Protein AF-W1WFI0-F1 (afdb_monomer_lite)

pLDDT: mean 90.28, std 7.0, range [59.38, 96.25]

Foldseek 3Di:
DLQVVLVVLLVVVLVVLQAALQLSCVVCVVVVGDHDPCSVVRPNLVSLQVNCCVPQNQADDCVVQNLVNSLVSRVVRPHDPVSSVVNSVVNYD

Radius of gyration: 14.48 Å; chains: 1; bounding box: 37×22×36 Å

Structure (mmCIF, N/CA/C/O backbone):
data_AF-W1WFI0-F1
#
_entry.id   AF-W1WFI0-F1
#
loop_
_atom_site.group_PDB
_atom_site.id
_atom_site.type_symbol
_atom_site.label_atom_id
_atom_site.label_alt_id
_atom_site.label_comp_id
_atom_site.label_asym_id
_atom_site.label_entity_id
_atom_site.label_seq_id
_atom_site.pdbx_PDB_ins_code
_atom_site.Cartn_x
_atom_site.Cartn_y
_atom_site.Cartn_z
_atom_site.occupancy
_atom_site.B_iso_or_equiv
_atom_site.auth_seq_id
_atom_site.auth_comp_id
_atom_site.auth_asym_id
_atom_site.auth_atom_id
_atom_site.pdbx_PDB_model_num
ATOM 1 N N . ASN A 1 1 ? -19.751 10.958 17.123 1.00 65.44 1 ASN A N 1
ATOM 2 C CA . ASN A 1 1 ? -19.609 9.517 16.834 1.00 65.44 1 ASN A CA 1
ATOM 3 C C . ASN A 1 1 ? -18.345 9.295 16.049 1.00 65.44 1 ASN A C 1
ATOM 5 O O . ASN A 1 1 ? -18.347 9.441 14.830 1.00 65.44 1 ASN A O 1
ATOM 9 N N . ASP A 1 2 ? -17.286 8.980 16.781 1.00 77.81 2 ASP A N 1
ATOM 10 C CA . ASP A 1 2 ? -15.942 8.780 16.242 1.00 77.81 2 ASP A CA 1
ATOM 11 C C . ASP A 1 2 ? -15.859 7.486 15.426 1.00 77.81 2 ASP A C 1
ATOM 13 O O . ASP A 1 2 ? -15.105 7.426 14.466 1.00 77.81 2 ASP A O 1
ATOM 17 N N . GLU A 1 3 ? -16.720 6.503 15.709 1.00 85.88 3 GLU A N 1
ATOM 18 C CA . GLU A 1 3 ? -16.842 5.264 14.929 1.00 85.88 3 GLU A CA 1
ATOM 19 C C . GLU A 1 3 ? -17.248 5.533 13.476 1.00 85.88 3 GLU A C 1
ATOM 21 O O . GLU A 1 3 ? -16.522 5.163 12.556 1.00 85.88 3 GLU A O 1
ATOM 26 N N . ARG A 1 4 ? -18.330 6.297 13.262 1.00 89.88 4 ARG A N 1
ATOM 27 C CA . ARG A 1 4 ? -18.784 6.668 11.911 1.00 89.88 4 ARG A CA 1
ATOM 28 C C . ARG A 1 4 ? -17.710 7.440 11.142 1.00 89.88 4 ARG A C 1
ATOM 30 O O . ARG A 1 4 ? -17.575 7.287 9.931 1.00 89.88 4 ARG A O 1
ATOM 37 N N . LEU A 1 5 ? -16.955 8.294 11.837 1.00 92.44 5 LEU A N 1
ATOM 38 C CA . LEU A 1 5 ? -15.844 9.028 11.236 1.00 92.44 5 LEU A CA 1
ATOM 39 C C . LEU A 1 5 ? -14.696 8.079 10.859 1.00 92.44 5 LEU A C 1
ATOM 41 O O . LEU A 1 5 ? -14.162 8.190 9.756 1.00 92.44 5 LEU A O 1
ATOM 45 N N . SER A 1 6 ? -14.347 7.129 11.729 1.00 93.12 6 SER A N 1
ATOM 46 C CA . SER A 1 6 ? -13.332 6.109 11.459 1.00 93.12 6 SER A CA 1
ATOM 47 C C . SER A 1 6 ? -13.676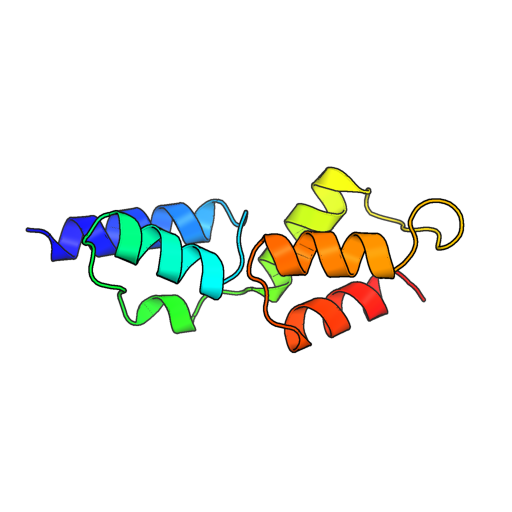 5.272 10.225 1.00 93.12 6 SER A C 1
ATOM 49 O O . SER A 1 6 ? -12.832 5.110 9.344 1.00 93.12 6 SER A O 1
ATOM 51 N N . GLU A 1 7 ? -14.917 4.799 10.109 1.00 94.00 7 GLU A N 1
ATOM 52 C CA . GLU A 1 7 ? -15.397 4.041 8.945 1.00 94.00 7 GLU A CA 1
ATOM 53 C C . GLU A 1 7 ? -15.336 4.875 7.661 1.00 94.00 7 GLU A C 1
ATOM 55 O O . GLU A 1 7 ? -14.849 4.413 6.628 1.00 94.00 7 GLU A O 1
ATOM 60 N N . GLN A 1 8 ? -15.781 6.134 7.713 1.00 93.94 8 GLN A N 1
ATOM 61 C CA . GLN A 1 8 ? -15.748 7.034 6.558 1.00 93.94 8 GLN A CA 1
ATOM 62 C C . GLN A 1 8 ? -14.320 7.315 6.084 1.00 93.94 8 GLN A C 1
ATOM 64 O O . GLN A 1 8 ? -14.044 7.264 4.883 1.00 93.94 8 GLN A O 1
ATOM 69 N N . VAL A 1 9 ? -13.402 7.594 7.011 1.00 94.44 9 VAL A N 1
ATOM 70 C CA . VAL A 1 9 ? -12.000 7.881 6.684 1.00 94.44 9 VAL A CA 1
ATOM 71 C C . VAL A 1 9 ? -11.293 6.626 6.181 1.00 94.44 9 VAL A C 1
ATOM 73 O O . VAL A 1 9 ? -10.553 6.714 5.199 1.00 94.44 9 VAL A O 1
ATOM 76 N N . LEU A 1 10 ? -11.534 5.464 6.794 1.00 94.56 10 LEU A N 1
ATOM 77 C CA . LEU A 1 10 ? -10.997 4.193 6.315 1.00 94.56 10 LEU A CA 1
ATOM 78 C C . LEU A 1 10 ? -11.457 3.927 4.876 1.00 94.56 10 LEU A C 1
ATOM 80 O O . LEU A 1 10 ? -10.621 3.737 3.992 1.00 94.56 10 LEU A O 1
ATOM 84 N N . ASN A 1 11 ? -12.767 3.995 4.630 1.00 94.31 11 ASN A N 1
ATOM 85 C CA . ASN A 1 11 ? -13.353 3.773 3.312 1.00 94.31 11 ASN A CA 1
ATOM 86 C C . ASN A 1 11 ? -12.814 4.748 2.266 1.00 94.31 11 ASN A C 1
ATOM 88 O O . ASN A 1 11 ? -12.528 4.357 1.135 1.00 94.31 11 ASN A O 1
ATOM 92 N N . TYR A 1 12 ? -12.634 6.016 2.635 1.00 95.00 12 TYR A N 1
ATOM 93 C CA . TYR A 1 12 ? -12.015 7.008 1.765 1.00 95.00 12 TYR A CA 1
ATOM 94 C C . TYR A 1 12 ? -10.573 6.619 1.398 1.00 95.00 12 TYR A C 1
ATOM 96 O O . TYR A 1 12 ? -10.231 6.572 0.216 1.00 95.00 12 TYR A O 1
ATOM 104 N N . LEU A 1 13 ? -9.742 6.266 2.384 1.00 93.88 13 LEU A N 1
ATOM 105 C CA . LEU A 1 13 ? -8.344 5.879 2.160 1.00 93.88 13 LEU A CA 1
ATOM 106 C C . LEU A 1 13 ? -8.218 4.595 1.326 1.00 93.88 13 LEU A C 1
ATOM 108 O O . LEU A 1 13 ? -7.342 4.518 0.462 1.00 93.88 13 LEU A O 1
ATOM 112 N N . MET A 1 14 ? -9.100 3.619 1.554 1.00 94.19 14 MET A N 1
ATOM 113 C CA . MET A 1 14 ? -9.178 2.387 0.764 1.00 94.19 14 MET A CA 1
ATOM 114 C C . MET A 1 14 ? -9.603 2.679 -0.680 1.00 94.19 14 MET A C 1
ATOM 116 O O . MET A 1 14 ? -8.969 2.194 -1.613 1.00 94.19 14 MET A O 1
ATOM 120 N N . LYS A 1 15 ? -10.615 3.532 -0.896 1.00 93.69 15 LYS A N 1
ATOM 121 C CA . LYS A 1 15 ? -11.081 3.924 -2.242 1.00 93.69 15 LYS A CA 1
ATOM 122 C C . LYS A 1 15 ? -10.049 4.723 -3.032 1.00 93.69 15 LYS A C 1
ATOM 124 O O . LYS A 1 15 ? -9.967 4.581 -4.253 1.00 93.69 15 LYS A O 1
ATOM 129 N N . GLU A 1 16 ? -9.248 5.552 -2.364 1.00 93.19 16 GLU A N 1
ATOM 130 C CA . GLU A 1 16 ? -8.154 6.266 -3.023 1.00 93.19 16 GLU A CA 1
ATOM 131 C C . GLU A 1 16 ? -7.094 5.310 -3.593 1.00 93.19 16 GLU A C 1
ATOM 133 O O . GLU A 1 16 ? -6.439 5.668 -4.573 1.00 93.19 16 GLU A O 1
ATOM 138 N N . GLN A 1 17 ? -6.924 4.118 -3.000 1.00 92.44 17 GLN A N 1
ATOM 139 C CA . GLN A 1 17 ? -5.960 3.090 -3.416 1.00 92.44 17 GLN A CA 1
ATOM 140 C C . GLN A 1 17 ? -4.526 3.623 -3.585 1.00 92.44 17 GLN A C 1
ATOM 142 O O . GLN A 1 17 ? -3.783 3.215 -4.473 1.00 92.44 17 GLN A O 1
ATOM 147 N N . LYS A 1 18 ? -4.128 4.588 -2.747 1.00 93.31 18 LYS A N 1
ATOM 148 C CA . LYS A 1 18 ? -2.809 5.250 -2.816 1.00 93.31 18 LYS A CA 1
ATOM 149 C C . LYS A 1 18 ? -1.745 4.597 -1.938 1.00 93.31 18 LYS A C 1
ATOM 151 O O . LYS A 1 18 ? -0.558 4.891 -2.104 1.00 93.31 18 LYS A O 1
ATOM 156 N N . TYR A 1 19 ? -2.173 3.792 -0.974 1.00 95.75 19 TYR A N 1
ATOM 157 C CA . TYR A 1 19 ? -1.372 3.335 0.154 1.00 95.75 19 TYR A CA 1
ATOM 158 C C . TYR A 1 19 ? -1.630 1.856 0.423 1.00 95.75 19 TYR A C 1
ATOM 160 O O . TYR A 1 19 ? -2.731 1.372 0.170 1.00 95.75 19 TYR A O 1
ATOM 168 N N . GLY A 1 20 ? -0.639 1.165 0.979 1.00 95.44 20 GLY A N 1
ATOM 169 C CA . GLY A 1 20 ? -0.857 -0.159 1.548 1.00 95.44 20 GLY A CA 1
ATOM 170 C C . GLY A 1 20 ? -1.531 -0.080 2.918 1.00 95.44 20 GLY A C 1
ATOM 171 O O . GLY A 1 20 ? -1.582 0.980 3.558 1.00 95.44 20 GLY A O 1
ATOM 172 N N . ALA A 1 21 ? -2.034 -1.216 3.385 1.00 94.62 21 ALA A N 1
ATOM 173 C CA . ALA A 1 21 ? -2.783 -1.361 4.623 1.00 94.62 21 ALA A CA 1
ATOM 174 C C . ALA A 1 21 ? -1.999 -0.834 5.828 1.00 94.62 21 ALA A C 1
ATOM 176 O O . ALA A 1 21 ? -2.581 -0.200 6.709 1.00 94.62 21 ALA A O 1
ATOM 177 N N . TYR A 1 22 ? -0.674 -1.021 5.864 1.00 95.50 22 TYR A N 1
ATOM 178 C CA . TYR A 1 22 ? 0.153 -0.494 6.950 1.00 95.50 22 TYR A CA 1
ATOM 179 C C . TYR A 1 22 ? 0.067 1.035 7.035 1.00 95.50 22 TYR A C 1
ATOM 181 O O . TYR A 1 22 ? -0.191 1.590 8.103 1.00 95.50 22 TYR A O 1
ATOM 189 N N . MET A 1 23 ? 0.235 1.730 5.910 1.00 95.94 23 MET A N 1
ATOM 190 C CA . MET A 1 23 ? 0.202 3.193 5.882 1.00 95.94 23 MET A CA 1
ATOM 191 C C . MET A 1 23 ? -1.212 3.734 6.121 1.00 95.94 23 MET A C 1
ATOM 193 O O . MET A 1 23 ? -1.360 4.766 6.774 1.00 95.94 23 MET A O 1
ATOM 197 N N . ILE A 1 24 ? -2.255 3.030 5.663 1.00 95.38 24 ILE A N 1
ATOM 198 C CA . ILE A 1 24 ? -3.650 3.361 5.991 1.00 95.38 24 ILE A CA 1
ATOM 199 C C . ILE A 1 24 ? -3.860 3.289 7.510 1.00 95.38 24 ILE A C 1
ATOM 201 O O . ILE A 1 24 ? -4.311 4.266 8.108 1.00 95.38 24 ILE A O 1
ATOM 205 N N . LYS A 1 25 ? -3.431 2.198 8.161 1.00 95.31 25 LYS A N 1
ATOM 206 C CA . LYS A 1 25 ? -3.495 2.036 9.625 1.00 95.31 25 LYS A CA 1
ATOM 207 C C . LYS A 1 25 ? -2.747 3.150 10.361 1.00 95.31 25 LYS A C 1
ATOM 209 O O . LYS A 1 25 ? -3.277 3.712 11.315 1.00 95.31 25 LYS A O 1
ATOM 214 N N . GLN A 1 26 ? -1.545 3.514 9.912 1.00 95.69 26 GLN A N 1
ATOM 215 C CA . GLN A 1 26 ? -0.781 4.615 10.516 1.00 95.69 26 GLN A CA 1
ATOM 216 C C . GLN A 1 26 ? -1.489 5.964 1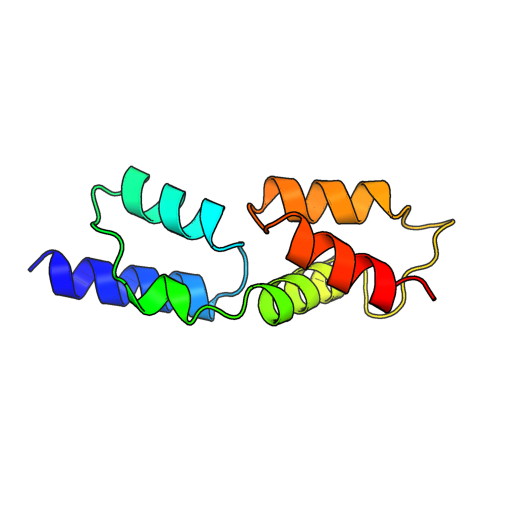0.358 1.00 95.69 26 GLN A C 1
ATOM 218 O O . GLN A 1 26 ? -1.581 6.740 11.305 1.00 95.69 26 GLN A O 1
ATOM 223 N N . LYS A 1 27 ? -2.061 6.231 9.182 1.00 94.62 27 LYS A N 1
ATOM 224 C CA . LYS A 1 27 ? -2.835 7.446 8.912 1.00 94.62 27 LYS A CA 1
ATOM 225 C C . LYS A 1 27 ? -4.106 7.551 9.757 1.00 94.62 27 LYS A C 1
ATOM 227 O O . LYS A 1 27 ? -4.507 8.666 10.077 1.00 94.62 27 LYS A O 1
ATOM 232 N N . MET A 1 28 ? -4.741 6.435 10.105 1.00 95.06 28 MET A N 1
ATOM 233 C CA . MET A 1 28 ? -5.859 6.412 11.056 1.00 95.06 28 MET A CA 1
ATOM 234 C C . MET A 1 28 ? -5.375 6.765 12.467 1.00 95.06 28 MET A C 1
ATOM 236 O O . MET A 1 28 ? -5.880 7.707 13.074 1.00 95.06 28 MET A O 1
ATOM 240 N N . LYS A 1 29 ? -4.312 6.096 12.934 1.00 94.25 29 LYS A N 1
ATOM 241 C CA . LYS A 1 29 ? -3.719 6.324 14.263 1.00 94.25 29 LYS A CA 1
ATOM 242 C C . LYS A 1 29 ? -3.268 7.768 14.481 1.00 94.25 29 LYS A C 1
ATOM 244 O O . LYS A 1 29 ? -3.559 8.340 15.523 1.00 94.25 29 LYS A O 1
ATOM 249 N N . LEU A 1 30 ? -2.618 8.383 13.490 1.00 94.44 30 LEU A N 1
ATOM 250 C CA . LEU A 1 30 ? -2.185 9.788 13.557 1.00 94.44 30 LEU A CA 1
ATOM 251 C C . LEU A 1 30 ? -3.346 10.782 13.701 1.00 94.44 30 LEU A C 1
ATOM 253 O O . LEU A 1 30 ? -3.130 11.910 14.127 1.00 94.44 30 LEU A O 1
ATOM 257 N N . ARG A 1 31 ? -4.568 10.379 13.339 1.00 93.00 31 ARG A N 1
ATOM 258 C CA . ARG A 1 31 ? -5.785 11.187 13.488 1.00 93.00 31 ARG A CA 1
ATOM 259 C C . ARG A 1 31 ? -6.549 10.883 14.776 1.00 93.00 31 ARG A C 1
ATOM 261 O O . ARG A 1 31 ? -7.637 11.414 14.953 1.00 93.00 31 ARG A O 1
ATOM 268 N N . GLY A 1 32 ? -6.020 10.013 15.637 1.00 93.19 32 GLY A N 1
ATOM 269 C CA . GLY A 1 32 ? -6.729 9.537 16.826 1.00 93.19 32 GLY A CA 1
ATOM 270 C C . GLY A 1 32 ? -7.929 8.642 16.505 1.00 93.19 32 GLY A C 1
ATOM 271 O O . GLY A 1 32 ? -8.773 8.438 17.369 1.00 93.19 32 GLY A O 1
ATOM 272 N N . LEU A 1 33 ? -8.020 8.113 15.279 1.00 93.44 33 LEU A N 1
ATOM 273 C CA . LEU A 1 33 ? -9.127 7.263 14.851 1.00 93.44 33 LEU A CA 1
ATOM 274 C C . LEU A 1 33 ? -8.811 5.793 15.127 1.00 93.44 33 LEU A C 1
ATOM 276 O O . LEU A 1 33 ? -7.710 5.304 14.841 1.00 93.44 33 LEU A O 1
ATOM 280 N N . THR A 1 34 ? -9.804 5.073 15.637 1.00 92.25 34 THR A N 1
ATOM 281 C CA . THR A 1 34 ? -9.792 3.611 15.693 1.00 92.25 34 THR A CA 1
ATOM 282 C C . THR A 1 34 ? -9.722 3.039 14.281 1.00 92.25 34 THR A C 1
ATOM 284 O O . THR A 1 34 ? -10.235 3.628 13.337 1.00 92.25 34 THR A O 1
ATOM 287 N N . VAL A 1 35 ? -9.048 1.901 14.110 1.00 92.75 35 VAL A N 1
ATOM 288 C CA . VAL A 1 35 ? -8.964 1.213 12.815 1.00 92.75 35 VAL A CA 1
ATOM 289 C C . VAL A 1 35 ? -10.095 0.184 12.753 1.00 92.75 35 VAL A C 1
ATOM 291 O O . VAL A 1 35 ? -10.025 -0.789 13.506 1.00 92.75 35 VAL A O 1
ATOM 294 N N . PRO A 1 36 ? -11.104 0.361 11.881 1.00 92.12 36 PRO A N 1
ATOM 295 C CA . PRO A 1 36 ? -12.150 -0.640 11.698 1.00 92.12 36 PRO A CA 1
ATOM 296 C C . PRO A 1 36 ? -11.592 -1.973 11.162 1.00 92.12 36 PRO A C 1
ATOM 298 O O . PRO A 1 36 ? -10.579 -1.970 10.452 1.00 92.12 36 PRO A O 1
ATOM 301 N N . PRO A 1 37 ? -12.248 -3.112 11.452 1.00 89.44 37 PRO A N 1
ATOM 302 C CA . PRO A 1 37 ? -11.812 -4.435 10.995 1.00 89.44 37 PRO A CA 1
ATOM 303 C C . PRO A 1 37 ? -11.889 -4.618 9.469 1.00 89.44 37 PRO A C 1
ATOM 305 O O . PRO A 1 37 ? -11.130 -5.427 8.933 1.00 89.44 37 PRO A O 1
ATOM 308 N N . GLU A 1 38 ? -12.713 -3.821 8.776 1.00 91.25 38 GLU A N 1
ATOM 309 C CA . GLU A 1 38 ? -12.881 -3.793 7.308 1.00 91.25 38 GLU A CA 1
ATOM 310 C C . GLU A 1 38 ? -11.568 -3.579 6.535 1.00 91.25 38 GLU A C 1
ATOM 312 O O . GLU A 1 38 ? -11.463 -3.921 5.361 1.00 91.25 38 GLU A O 1
ATOM 317 N N . ILE A 1 39 ? -10.517 -3.057 7.182 1.00 91.56 39 ILE A N 1
ATOM 318 C CA . ILE A 1 39 ? -9.179 -2.964 6.574 1.00 91.56 39 ILE A CA 1
ATOM 319 C C . ILE A 1 39 ? -8.636 -4.333 6.129 1.00 91.56 39 ILE A C 1
ATOM 321 O O . ILE A 1 39 ? -7.713 -4.390 5.320 1.00 91.56 39 ILE A O 1
ATOM 325 N N . SER A 1 40 ? -9.167 -5.426 6.678 1.00 89.69 40 SER A N 1
ATOM 326 C CA . SER A 1 40 ? -8.778 -6.796 6.330 1.00 89.69 40 SER A CA 1
ATOM 327 C C . SER A 1 40 ? -9.252 -7.197 4.932 1.00 89.69 40 SER A C 1
ATOM 329 O O . SER A 1 40 ? -8.580 -7.989 4.282 1.00 89.69 40 SER A O 1
ATOM 331 N N . ASP A 1 41 ? -10.340 -6.595 4.444 1.00 90.69 41 ASP A N 1
ATOM 332 C CA . ASP A 1 41 ? -10.886 -6.809 3.096 1.00 90.69 41 ASP A CA 1
ATOM 333 C C . ASP A 1 41 ? -10.202 -5.922 2.040 1.00 90.69 41 ASP A C 1
ATOM 335 O O . ASP A 1 41 ? -10.580 -5.903 0.867 1.00 90.69 41 ASP A O 1
ATOM 339 N N . TYR A 1 42 ? -9.198 -5.135 2.444 1.00 93.31 42 TYR A N 1
ATOM 340 C CA . TYR A 1 42 ? -8.504 -4.237 1.538 1.00 93.31 42 TYR A CA 1
ATOM 341 C C . TYR A 1 42 ? -7.614 -4.999 0.557 1.00 93.31 42 TYR A C 1
ATOM 343 O O . TYR A 1 42 ? -6.603 -5.596 0.927 1.00 93.31 42 TYR A O 1
ATOM 351 N N . ASP A 1 43 ? -7.947 -4.875 -0.723 1.00 92.50 43 ASP A N 1
ATOM 352 C CA . ASP A 1 43 ? -7.140 -5.397 -1.818 1.00 92.50 43 ASP A CA 1
ATOM 353 C C . ASP A 1 43 ? -5.875 -4.541 -2.033 1.00 92.50 43 ASP A C 1
ATOM 355 O O . ASP A 1 43 ? -5.823 -3.615 -2.855 1.00 92.50 43 ASP A O 1
ATOM 359 N N . GLU A 1 44 ? -4.838 -4.847 -1.245 1.00 91.75 44 GLU A N 1
ATOM 360 C CA . GLU A 1 44 ? -3.520 -4.219 -1.358 1.00 91.75 44 GLU A CA 1
ATOM 361 C C . GLU A 1 44 ? -2.884 -4.448 -2.731 1.00 91.75 44 GLU A C 1
ATOM 363 O O . GLU A 1 44 ? -2.167 -3.572 -3.216 1.00 91.75 44 GLU A O 1
ATOM 368 N N . VAL A 1 45 ? -3.132 -5.605 -3.350 1.00 93.38 45 VAL A N 1
ATOM 369 C CA . VAL A 1 45 ? -2.535 -5.999 -4.630 1.00 93.38 45 VAL A CA 1
ATOM 370 C C . VAL A 1 45 ? -3.045 -5.080 -5.731 1.00 93.38 45 VAL A C 1
ATOM 372 O O . VAL A 1 45 ? -2.254 -4.392 -6.379 1.00 93.38 45 VAL A O 1
ATOM 375 N N . LYS A 1 46 ? -4.366 -4.946 -5.869 1.00 93.44 46 LYS A N 1
ATOM 376 C CA . LYS A 1 46 ? -4.989 -4.032 -6.835 1.00 93.44 46 LYS A CA 1
ATOM 377 C C . LYS A 1 46 ? -4.546 -2.584 -6.637 1.00 93.44 46 LYS A C 1
ATOM 379 O O . LYS A 1 46 ? -4.307 -1.863 -7.608 1.00 93.44 46 LYS A O 1
ATOM 384 N N . ALA A 1 47 ? -4.426 -2.140 -5.387 1.00 94.88 47 ALA A N 1
ATOM 385 C CA . ALA A 1 47 ? -3.938 -0.798 -5.091 1.00 94.88 47 ALA A CA 1
ATOM 386 C C . ALA A 1 47 ? -2.465 -0.608 -5.490 1.00 94.88 47 ALA A C 1
ATOM 388 O O . ALA A 1 47 ? -2.113 0.439 -6.038 1.00 94.88 47 ALA A O 1
ATOM 389 N N . ALA A 1 48 ? -1.617 -1.615 -5.264 1.00 94.69 48 ALA A N 1
ATOM 390 C CA . ALA A 1 48 ? -0.213 -1.598 -5.656 1.00 94.69 48 ALA A CA 1
ATOM 391 C C . ALA A 1 48 ? -0.050 -1.510 -7.183 1.00 94.69 48 ALA A C 1
ATOM 393 O O . ALA A 1 48 ? 0.679 -0.631 -7.649 1.00 94.69 48 ALA A O 1
ATOM 394 N N . TYR A 1 49 ? -0.794 -2.305 -7.962 1.00 93.12 49 TYR A N 1
ATOM 395 C CA . TYR A 1 49 ? -0.816 -2.191 -9.429 1.00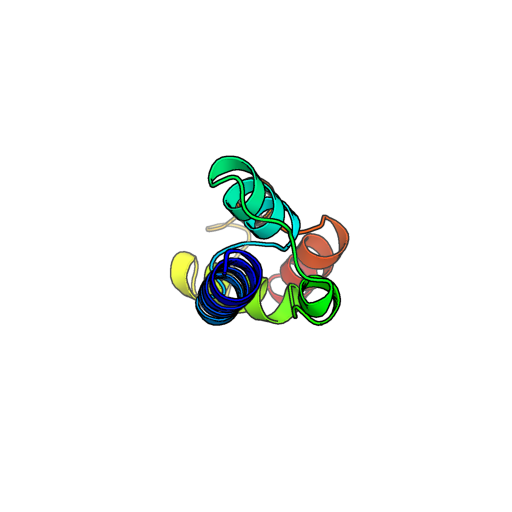 93.12 49 TYR A CA 1
ATOM 396 C C . TYR A 1 49 ? -1.161 -0.775 -9.884 1.00 93.12 49 TYR A C 1
ATOM 398 O O . TYR A 1 49 ? -0.420 -0.165 -10.651 1.00 93.12 49 TYR A O 1
ATOM 406 N N . ARG A 1 50 ? -2.237 -0.200 -9.338 1.00 93.06 50 ARG A N 1
ATOM 407 C CA . ARG A 1 50 ? -2.710 1.135 -9.722 1.00 93.06 50 ARG A CA 1
ATOM 408 C C . ARG A 1 50 ? -1.668 2.229 -9.489 1.00 93.06 50 ARG A C 1
ATOM 410 O O . ARG A 1 50 ? -1.542 3.145 -10.301 1.00 93.06 50 ARG A O 1
ATOM 417 N N . VAL A 1 51 ? -0.935 2.185 -8.373 1.00 94.69 51 VAL A N 1
ATOM 418 C CA . VAL A 1 51 ? 0.089 3.206 -8.083 1.00 94.69 51 VAL A CA 1
ATOM 419 C C . VAL A 1 51 ? 1.369 3.007 -8.885 1.00 94.69 51 VAL A C 1
ATOM 421 O O . VAL A 1 51 ? 2.043 4.001 -9.164 1.00 94.69 51 VAL A O 1
ATOM 424 N N . VAL A 1 52 ? 1.708 1.763 -9.235 1.00 92.69 52 VAL A N 1
ATOM 425 C CA . VAL A 1 52 ? 2.851 1.451 -10.100 1.00 92.69 52 VAL A CA 1
ATOM 426 C C . VAL A 1 52 ? 2.549 1.901 -11.517 1.00 92.69 52 VAL A C 1
ATOM 428 O O . VAL A 1 52 ? 3.284 2.739 -12.032 1.00 92.69 52 VAL A O 1
ATOM 431 N N . GLU A 1 53 ? 1.420 1.474 -12.080 1.00 91.12 53 GLU A N 1
ATOM 432 C CA . GLU A 1 53 ? 0.997 1.848 -13.429 1.00 91.12 53 GLU A CA 1
ATOM 433 C C . GLU A 1 53 ? 0.907 3.369 -13.585 1.00 91.12 53 GLU A C 1
ATOM 435 O O . GLU A 1 53 ? 1.465 3.950 -14.512 1.00 91.12 53 GLU A O 1
ATOM 440 N N . LYS A 1 54 ? 0.299 4.058 -12.612 1.00 91.88 54 LYS A N 1
ATOM 441 C CA . LYS A 1 54 ? 0.177 5.520 -12.647 1.00 91.88 54 LYS A CA 1
ATOM 442 C C . LYS A 1 54 ? 1.524 6.255 -12.626 1.00 91.88 54 LYS A C 1
ATOM 444 O O . LYS A 1 54 ? 1.593 7.385 -13.105 1.00 91.88 54 LYS A O 1
ATOM 449 N N . LYS A 1 55 ? 2.563 5.690 -12.001 1.00 90.88 55 LYS A N 1
ATOM 450 C CA . LYS A 1 55 ? 3.866 6.363 -11.859 1.00 90.88 55 LYS A CA 1
ATOM 451 C C . LYS A 1 55 ? 4.873 5.949 -12.924 1.00 90.88 55 LYS A C 1
ATOM 453 O O . LYS A 1 55 ? 5.646 6.793 -13.368 1.00 90.88 55 LYS A O 1
ATOM 458 N N . PHE A 1 56 ? 4.918 4.664 -13.238 1.00 88.69 56 PHE A N 1
ATOM 459 C CA . PHE A 1 56 ? 5.955 4.058 -14.061 1.00 88.69 56 PHE A CA 1
ATOM 460 C C . PHE A 1 56 ? 5.424 3.572 -15.418 1.00 88.69 56 PHE A C 1
ATOM 462 O O . PHE A 1 56 ? 6.228 3.297 -16.300 1.00 88.69 56 PHE A O 1
ATOM 469 N N . GLY A 1 57 ? 4.101 3.536 -15.611 1.00 84.12 57 GLY A N 1
ATOM 470 C CA . GLY A 1 57 ? 3.450 3.003 -16.809 1.00 84.12 57 GLY A CA 1
ATOM 471 C C . GLY A 1 57 ? 3.106 1.516 -16.687 1.00 84.12 57 GLY A C 1
ATOM 472 O O . GLY A 1 57 ? 3.442 0.870 -15.696 1.00 84.12 57 GLY A O 1
ATOM 473 N N . SER A 1 58 ? 2.410 0.983 -17.694 1.00 76.88 58 SER A N 1
ATOM 474 C CA . SER A 1 58 ? 1.934 -0.410 -17.708 1.00 76.88 58 SER A CA 1
ATOM 475 C C . SER A 1 58 ? 3.012 -1.434 -18.087 1.00 76.88 58 SER A C 1
ATOM 477 O O . SER A 1 58 ? 2.843 -2.609 -17.794 1.00 76.88 58 SER A O 1
ATOM 479 N N . ILE A 1 59 ? 4.113 -1.013 -18.721 1.00 74.81 59 ILE A N 1
ATOM 480 C CA . ILE A 1 59 ? 5.215 -1.897 -19.133 1.00 74.81 59 ILE A CA 1
ATOM 481 C C . ILE A 1 59 ? 6.503 -1.367 -18.516 1.00 74.81 59 ILE A C 1
ATOM 483 O O . ILE A 1 59 ? 6.920 -0.244 -18.816 1.00 74.81 59 ILE A O 1
ATOM 487 N N . LEU A 1 60 ? 7.128 -2.162 -17.649 1.00 78.00 60 LEU A N 1
ATOM 488 C CA . LEU A 1 60 ? 8.368 -1.789 -16.979 1.00 78.00 60 LEU A CA 1
ATOM 489 C C . LEU A 1 60 ? 9.543 -2.501 -17.637 1.00 78.00 60 LEU A C 1
ATOM 491 O O . LEU A 1 60 ? 9.563 -3.716 -17.760 1.00 78.00 60 LEU A O 1
ATOM 495 N N . ASN A 1 61 ? 10.542 -1.726 -18.046 1.00 75.31 61 ASN A N 1
ATOM 496 C CA . ASN A 1 61 ? 11.822 -2.258 -18.495 1.00 75.31 61 ASN A CA 1
ATOM 497 C C . ASN A 1 61 ? 12.833 -2.123 -17.351 1.00 75.31 61 ASN A C 1
ATOM 499 O O . ASN A 1 61 ? 12.954 -1.036 -16.778 1.00 75.31 61 ASN A O 1
ATOM 503 N N . GLU A 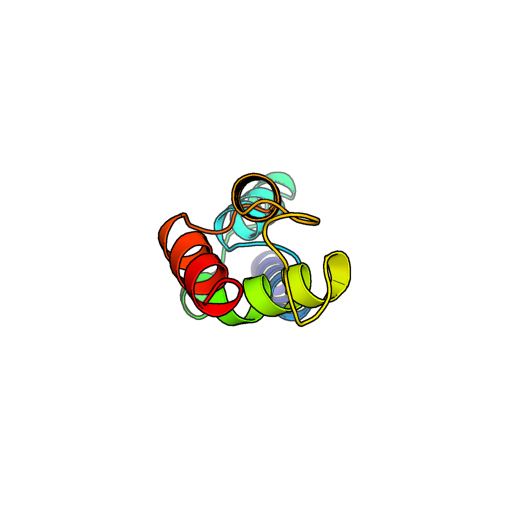1 62 ? 13.553 -3.197 -17.026 1.00 76.81 62 GLU A N 1
ATOM 504 C CA . GLU A 1 62 ? 14.554 -3.224 -15.953 1.00 76.81 62 GLU A CA 1
ATOM 505 C C . GLU A 1 62 ? 15.674 -2.190 -16.152 1.00 76.81 62 GLU A C 1
ATOM 507 O O . GLU A 1 62 ? 16.149 -1.609 -15.173 1.00 76.81 62 GLU A O 1
ATOM 512 N N . ASP A 1 63 ? 15.999 -1.863 -17.406 1.00 74.94 63 ASP A N 1
ATOM 513 C CA . ASP A 1 63 ? 17.023 -0.879 -17.771 1.00 74.94 63 ASP A CA 1
ATOM 514 C C . ASP A 1 63 ? 16.608 0.561 -17.401 1.00 74.94 63 ASP A C 1
ATOM 516 O O . ASP A 1 63 ? 17.390 1.358 -16.881 1.00 74.94 63 ASP A O 1
ATOM 520 N N . CYS A 1 64 ? 15.330 0.900 -17.597 1.00 75.62 64 CYS A N 1
ATOM 521 C CA . CYS A 1 64 ? 14.794 2.235 -17.297 1.00 75.62 64 CYS A CA 1
ATOM 522 C C . CYS A 1 64 ? 14.269 2.346 -15.857 1.00 75.62 64 CYS A C 1
ATOM 524 O O . CYS A 1 64 ? 14.485 3.344 -15.154 1.00 75.62 64 CYS A O 1
ATOM 526 N N . THR A 1 65 ? 13.589 1.301 -15.393 1.00 84.00 65 THR A N 1
ATOM 527 C CA . THR A 1 65 ? 12.978 1.222 -14.070 1.00 84.00 65 THR A CA 1
ATOM 528 C C . THR A 1 65 ? 13.439 -0.066 -13.398 1.00 84.00 65 THR A C 1
ATOM 530 O O . THR A 1 65 ? 12.778 -1.086 -13.530 1.00 84.00 65 THR A O 1
ATOM 533 N N . PRO A 1 66 ? 14.536 -0.043 -12.625 1.00 86.88 66 PRO A N 1
ATOM 534 C CA . PRO A 1 66 ? 14.989 -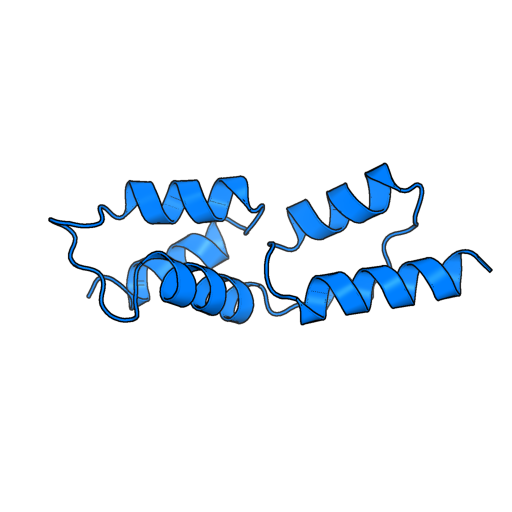1.215 -11.884 1.00 86.88 66 PRO A CA 1
ATOM 535 C C . PRO A 1 66 ? 13.947 -1.690 -10.866 1.00 86.88 66 PRO A C 1
ATOM 537 O O . PRO A 1 66 ? 13.345 -0.857 -10.173 1.00 86.88 66 PRO A O 1
ATOM 540 N N . ARG A 1 67 ? 13.819 -3.012 -10.673 1.00 88.00 67 ARG A N 1
ATOM 541 C CA . ARG A 1 67 ? 12.907 -3.628 -9.682 1.00 88.00 67 ARG A CA 1
ATOM 542 C C . ARG A 1 67 ? 13.035 -3.001 -8.290 1.00 88.00 67 ARG A C 1
ATOM 544 O O . ARG A 1 67 ? 12.040 -2.753 -7.615 1.00 88.00 67 ARG A O 1
ATOM 551 N N . VAL A 1 68 ? 14.258 -2.652 -7.877 1.00 90.12 68 VAL A N 1
ATOM 552 C CA . VAL A 1 68 ? 14.548 -2.001 -6.584 1.00 90.12 68 VAL A CA 1
ATOM 553 C C . VAL A 1 68 ? 13.837 -0.648 -6.435 1.00 90.12 68 VAL A C 1
ATOM 555 O O . VAL A 1 68 ? 13.397 -0.304 -5.335 1.00 90.12 68 VAL A O 1
ATOM 558 N N . LYS A 1 69 ? 13.676 0.128 -7.518 1.00 90.94 69 LYS A N 1
ATOM 559 C CA . LYS A 1 69 ? 12.952 1.410 -7.471 1.00 90.94 69 LYS A CA 1
ATOM 560 C C . LYS A 1 69 ? 11.462 1.191 -7.219 1.00 90.94 69 LYS A C 1
ATOM 562 O O . LYS A 1 69 ? 10.893 1.899 -6.387 1.00 90.94 69 LYS A O 1
ATOM 567 N N . VAL A 1 70 ? 10.846 0.217 -7.892 1.00 91.44 70 VAL A N 1
ATOM 568 C CA . VAL A 1 70 ? 9.430 -0.143 -7.691 1.00 91.44 70 VAL A CA 1
ATOM 569 C C . VAL A 1 70 ? 9.220 -0.715 -6.293 1.00 91.44 70 VAL A C 1
ATOM 571 O O . VAL A 1 70 ? 8.321 -0.278 -5.573 1.00 91.44 70 VAL A O 1
ATOM 574 N N . PHE A 1 71 ? 10.123 -1.594 -5.860 1.00 93.81 71 PHE A N 1
ATOM 575 C CA . PHE A 1 71 ? 10.112 -2.176 -4.524 1.00 93.81 71 PHE A CA 1
ATOM 576 C C . PHE A 1 71 ? 10.139 -1.094 -3.439 1.00 93.81 71 PHE A C 1
ATOM 578 O O . PHE A 1 71 ? 9.255 -1.040 -2.585 1.00 93.81 71 PHE A O 1
ATOM 585 N N . ASN A 1 72 ? 11.112 -0.180 -3.493 1.00 94.62 72 ASN A N 1
ATOM 586 C CA . ASN A 1 72 ? 11.221 0.907 -2.519 1.00 94.62 72 ASN A CA 1
ATOM 587 C C . ASN A 1 72 ? 10.028 1.866 -2.597 1.00 94.62 72 ASN A C 1
ATOM 589 O O . ASN A 1 72 ? 9.530 2.322 -1.568 1.00 94.62 72 ASN A O 1
ATOM 593 N N . PHE A 1 73 ? 9.525 2.146 -3.801 1.00 94.88 73 PHE A N 1
ATOM 594 C CA . PHE A 1 73 ? 8.350 2.988 -3.997 1.00 94.88 73 PHE A CA 1
ATOM 595 C C . PHE A 1 73 ? 7.100 2.441 -3.297 1.00 94.88 73 PHE A C 1
ATOM 597 O O . PHE A 1 73 ? 6.378 3.207 -2.648 1.00 94.88 73 PHE A O 1
ATOM 604 N N . LEU A 1 74 ? 6.856 1.134 -3.407 1.00 95.25 74 LEU A N 1
ATOM 605 C CA . LEU A 1 74 ? 5.745 0.469 -2.735 1.00 95.25 74 LEU A CA 1
ATOM 606 C C . LEU A 1 74 ? 6.009 0.312 -1.230 1.00 95.25 74 LEU A C 1
ATOM 608 O O . LEU A 1 74 ? 5.134 0.610 -0.415 1.00 95.25 74 LEU A O 1
ATOM 612 N N . LYS A 1 75 ? 7.236 -0.035 -0.830 1.00 95.06 75 LYS A N 1
ATOM 613 C CA . LYS A 1 75 ? 7.633 -0.130 0.584 1.00 95.06 75 LYS A CA 1
ATOM 614 C C . LYS A 1 75 ? 7.366 1.175 1.335 1.00 95.06 75 LYS A C 1
ATOM 616 O O . LYS A 1 75 ? 6.734 1.162 2.388 1.00 95.06 75 LYS A O 1
ATOM 621 N N . TYR A 1 76 ? 7.765 2.319 0.777 1.00 95.38 76 TYR A N 1
ATOM 622 C CA . TYR A 1 76 ? 7.522 3.628 1.397 1.00 95.38 76 TYR A CA 1
ATOM 623 C C . TYR A 1 76 ? 6.047 4.058 1.384 1.00 95.38 76 TYR A C 1
ATOM 625 O O . TYR A 1 76 ? 5.669 4.973 2.113 1.00 95.38 76 TYR A O 1
ATOM 633 N N . ARG A 1 77 ? 5.190 3.387 0.608 1.00 94.88 77 ARG A N 1
ATOM 634 C CA . ARG A 1 77 ? 3.726 3.536 0.665 1.00 94.88 77 ARG A CA 1
ATOM 635 C C . ARG A 1 77 ? 3.047 2.567 1.633 1.00 94.88 77 ARG A C 1
ATOM 637 O O . ARG A 1 77 ? 1.826 2.633 1.772 1.00 94.88 77 ARG A O 1
ATOM 644 N N . GLY A 1 78 ? 3.812 1.721 2.319 1.00 95.25 78 GLY A N 1
ATOM 645 C CA . GLY A 1 78 ? 3.317 0.794 3.332 1.00 95.25 78 GLY A CA 1
ATOM 646 C C . GLY A 1 78 ? 2.587 -0.422 2.771 1.00 95.25 78 GLY A C 1
ATOM 647 O O . GLY A 1 78 ? 1.698 -0.929 3.448 1.00 95.25 78 GLY A O 1
ATOM 648 N N . PHE A 1 79 ? 2.921 -0.856 1.554 1.00 96.25 79 PHE A N 1
ATOM 649 C CA . PHE A 1 79 ? 2.491 -2.160 1.042 1.00 96.25 79 PHE A CA 1
ATOM 650 C C . PHE A 1 79 ? 3.303 -3.285 1.691 1.00 96.25 79 PHE A C 1
ATOM 652 O O . PHE A 1 79 ? 4.484 -3.103 2.003 1.00 96.25 79 PHE A O 1
ATOM 659 N N . SER A 1 80 ? 2.674 -4.443 1.896 1.00 94.88 80 SER A N 1
ATOM 660 C CA . SER A 1 80 ? 3.356 -5.629 2.418 1.00 94.88 80 SER A CA 1
ATOM 661 C C . SER A 1 80 ? 4.403 -6.163 1.434 1.00 94.88 80 SER A C 1
ATOM 663 O O . SER A 1 80 ? 4.267 -6.033 0.218 1.00 94.88 80 SER A O 1
ATOM 665 N N . THR A 1 81 ? 5.464 -6.789 1.947 1.00 93.50 81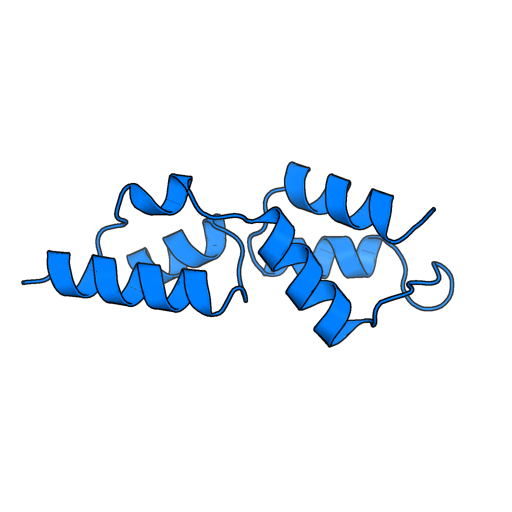 THR A N 1
ATOM 666 C CA . THR A 1 81 ? 6.526 -7.371 1.108 1.00 93.50 81 THR A CA 1
ATOM 667 C C . THR A 1 81 ? 5.995 -8.439 0.157 1.00 93.50 81 THR A C 1
ATOM 669 O O . THR A 1 81 ? 6.425 -8.475 -0.991 1.00 93.50 81 THR A O 1
ATOM 672 N N . SER A 1 82 ? 5.028 -9.247 0.600 1.00 93.25 82 SER A N 1
ATOM 673 C CA . SER A 1 82 ? 4.366 -10.258 -0.229 1.00 93.25 82 SER A CA 1
ATOM 674 C C . SER A 1 82 ? 3.634 -9.622 -1.412 1.00 93.25 82 SER A C 1
ATOM 676 O O . SER A 1 82 ? 3.848 -10.030 -2.549 1.00 93.25 82 SER A O 1
ATOM 678 N N . THR A 1 83 ? 2.855 -8.560 -1.177 1.00 93.88 83 THR A N 1
ATOM 679 C CA . THR A 1 83 ? 2.184 -7.807 -2.249 1.00 93.88 83 THR A CA 1
ATOM 680 C C . THR A 1 83 ? 3.186 -7.200 -3.228 1.00 93.88 83 THR A C 1
ATOM 682 O O . THR A 1 83 ? 2.997 -7.268 -4.439 1.00 93.88 83 THR A O 1
ATOM 685 N N . ILE A 1 84 ? 4.280 -6.629 -2.716 1.00 93.75 84 ILE A N 1
ATOM 686 C CA . ILE A 1 84 ? 5.329 -6.035 -3.552 1.00 93.75 84 ILE A CA 1
ATOM 687 C C . ILE A 1 84 ? 5.970 -7.090 -4.459 1.00 93.75 84 ILE A C 1
ATOM 689 O O . ILE A 1 84 ? 6.212 -6.807 -5.626 1.00 93.75 84 ILE A O 1
ATOM 693 N N . GLN A 1 85 ? 6.233 -8.294 -3.945 1.00 92.06 85 GLN A N 1
ATOM 694 C CA . GLN A 1 85 ? 6.807 -9.385 -4.735 1.00 92.06 85 GLN A CA 1
ATOM 695 C C . GLN A 1 85 ? 5.876 -9.841 -5.858 1.00 92.06 85 GLN A C 1
ATOM 697 O O . GLN A 1 85 ? 6.347 -10.000 -6.978 1.00 92.06 85 GLN A O 1
ATOM 702 N N . VAL A 1 86 ? 4.575 -10.001 -5.584 1.00 92.38 86 VAL A N 1
ATOM 703 C CA . VAL A 1 86 ? 3.583 -10.368 -6.612 1.00 92.38 86 VAL A CA 1
ATOM 704 C C . VAL A 1 86 ? 3.595 -9.347 -7.746 1.00 92.38 86 VAL A C 1
ATOM 706 O O . VAL A 1 86 ? 3.790 -9.709 -8.900 1.00 92.38 86 VAL A O 1
ATOM 709 N N . VAL A 1 87 ? 3.486 -8.062 -7.404 1.00 90.19 87 VAL A N 1
ATOM 710 C CA . VAL A 1 87 ? 3.450 -6.974 -8.389 1.00 90.19 87 VAL A CA 1
ATOM 711 C C . VAL A 1 87 ? 4.762 -6.878 -9.171 1.00 90.19 87 VAL A C 1
ATOM 713 O O . VAL A 1 87 ? 4.750 -6.767 -10.391 1.00 90.19 87 VAL A O 1
ATOM 716 N N . CYS A 1 88 ? 5.913 -6.952 -8.499 1.00 88.25 88 CYS A N 1
ATOM 717 C CA . CYS A 1 88 ? 7.209 -6.913 -9.177 1.00 88.25 88 CYS A CA 1
ATOM 718 C C . CYS A 1 88 ? 7.477 -8.143 -10.058 1.00 88.25 88 CYS A C 1
ATOM 720 O O . CYS A 1 88 ? 8.275 -8.029 -10.977 1.00 88.25 88 CYS A O 1
ATOM 722 N N . ASN A 1 89 ? 6.879 -9.303 -9.790 1.00 87.19 89 ASN A N 1
ATOM 723 C CA . ASN A 1 89 ? 7.032 -10.463 -10.669 1.00 87.19 89 ASN A CA 1
ATOM 724 C C . ASN A 1 89 ? 6.169 -10.339 -11.929 1.00 87.19 89 ASN A C 1
ATOM 726 O O . ASN A 1 89 ? 6.592 -10.788 -12.980 1.00 87.19 89 ASN A O 1
ATOM 730 N N . ASP A 1 90 ? 4.997 -9.714 -11.827 1.00 86.19 90 ASP A N 1
ATOM 731 C CA . ASP A 1 90 ? 4.076 -9.538 -12.957 1.00 86.19 90 ASP A CA 1
ATOM 732 C C . ASP A 1 90 ? 4.542 -8.438 -13.930 1.00 86.19 90 ASP A C 1
ATOM 734 O O . ASP A 1 90 ? 4.446 -8.568 -15.141 1.00 86.19 90 ASP A O 1
ATOM 738 N N . PHE A 1 91 ? 5.121 -7.348 -13.413 1.00 80.81 91 PHE A N 1
ATOM 739 C CA . PHE A 1 91 ? 5.618 -6.257 -14.266 1.00 80.81 91 PHE A CA 1
ATOM 740 C C . PHE A 1 91 ? 6.960 -6.535 -14.958 1.00 80.81 91 PHE A C 1
ATOM 742 O O . PHE A 1 91 ? 7.339 -5.779 -15.852 1.00 80.81 91 PHE A O 1
ATOM 749 N N . TYR A 1 92 ? 7.705 -7.540 -14.499 1.00 74.19 92 TYR A N 1
ATOM 750 C CA . TYR A 1 92 ? 9.041 -7.870 -14.988 1.00 74.19 92 TYR A CA 1
ATOM 751 C C . TYR A 1 92 ? 9.106 -9.367 -15.311 1.00 74.19 92 TYR A C 1
ATOM 753 O O . TYR A 1 92 ? 9.750 -10.126 -14.574 1.00 74.19 92 TYR A O 1
ATOM 761 N N . GLU A 1 93 ? 8.407 -9.763 -16.379 1.00 59.38 93 GLU A N 1
ATOM 762 C CA . GLU A 1 93 ? 8.601 -11.063 -17.042 1.00 59.38 93 GLU A CA 1
ATOM 763 C C . GLU A 1 93 ? 10.048 -11.243 -17.522 1.00 59.38 93 GLU A C 1
ATOM 765 O O . GLU A 1 93 ? 10.621 -10.285 -18.098 1.00 59.38 93 GLU A O 1
#

Secondary structure (DSSP, 8-state):
-HHHHHHHHHHHHHHHT-S-HHHHHHHHHTTT----GGGGG--HHHHHHHHHHHHH-SS--TTTS-HHHHHHHHHTTT--HHHHHHHHHHS--

Sequence (93 aa):
NDERLSEQVLNYLMKEQKYGAYMIKQKMKLRGLTVPPEISDYDEVKAAYRVVEKKFGSILNEDCTPRVKVFNFLKYRGFSTSTIQVVCNDFYE